Protein AF-A0A960LT22-F1 (afdb_monomer_lite)

Foldseek 3Di:
DDPQADPPPRHGVDPPGPPDDDDDDDDDPDDDFDKDKDWDWDADPVRDIQDDDDPDPPDDPRHIDIDIDGDD

Structure (mmCIF, N/CA/C/O backbone):
data_AF-A0A960LT22-F1
#
_entry.id   AF-A0A960LT22-F1
#
loop_
_atom_site.group_PDB
_atom_site.id
_atom_site.type_symbo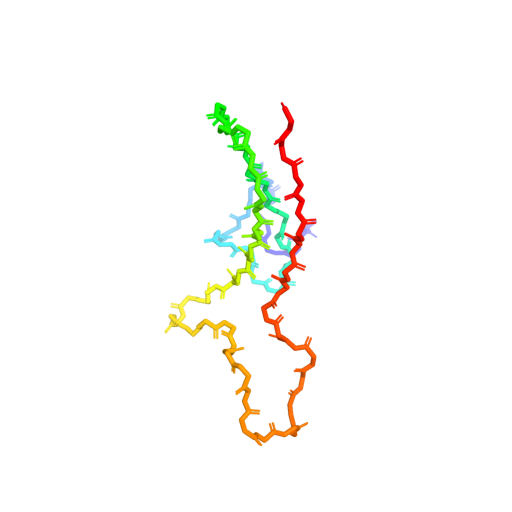l
_atom_site.label_atom_id
_atom_site.label_alt_id
_atom_site.label_comp_id
_atom_site.label_asym_id
_atom_site.label_entity_id
_atom_site.label_seq_id
_atom_site.pdbx_PDB_ins_code
_atom_site.Cartn_x
_atom_site.Cartn_y
_atom_site.Cartn_z
_atom_site.occupancy
_atom_site.B_iso_or_equiv
_atom_site.auth_seq_id
_atom_site.auth_comp_id
_atom_site.auth_asym_id
_atom_site.auth_atom_id
_atom_site.pdbx_PDB_model_num
ATOM 1 N N . ASN A 1 1 ? 15.446 10.091 -22.724 1.00 70.94 1 ASN A N 1
ATOM 2 C CA . ASN A 1 1 ? 15.206 8.639 -22.838 1.00 70.94 1 ASN A CA 1
ATOM 3 C C . ASN A 1 1 ? 15.177 8.082 -21.422 1.00 70.94 1 ASN A C 1
ATOM 5 O O . ASN A 1 1 ? 16.183 8.206 -20.732 1.00 70.94 1 ASN A O 1
ATOM 9 N N . LEU A 1 2 ? 14.014 7.615 -20.965 1.00 82.38 2 LEU A N 1
ATOM 10 C CA . LEU A 1 2 ? 13.812 7.060 -19.626 1.00 82.38 2 LEU A CA 1
ATOM 11 C C . LEU A 1 2 ? 13.676 5.540 -19.768 1.00 82.38 2 LEU A C 1
ATOM 13 O O . LEU A 1 2 ? 12.849 5.069 -20.545 1.00 82.38 2 LEU A O 1
ATOM 17 N N . LEU A 1 3 ? 14.506 4.775 -19.055 1.00 84.81 3 LEU A N 1
ATOM 18 C CA . LEU A 1 3 ? 14.524 3.316 -19.170 1.00 84.81 3 LEU A CA 1
ATOM 19 C C . LEU A 1 3 ? 13.137 2.733 -18.859 1.00 84.81 3 LEU A C 1
ATOM 21 O O . LEU A 1 3 ? 12.604 2.950 -17.774 1.00 84.81 3 LEU A O 1
ATOM 25 N N . GLY A 1 4 ? 12.583 1.969 -19.805 1.00 86.44 4 GLY A N 1
ATOM 26 C CA . GLY A 1 4 ? 11.287 1.303 -19.653 1.00 86.44 4 GLY A CA 1
ATOM 27 C C . GLY A 1 4 ? 10.067 2.136 -20.061 1.00 86.44 4 GLY A C 1
ATOM 28 O O . GLY A 1 4 ? 8.951 1.642 -19.916 1.00 86.44 4 GLY A O 1
ATOM 29 N N . PHE A 1 5 ? 10.260 3.344 -20.598 1.00 91.25 5 PHE A N 1
ATOM 30 C CA . PHE A 1 5 ? 9.186 4.209 -21.092 1.00 91.25 5 PHE A CA 1
ATOM 31 C C . PHE A 1 5 ? 9.343 4.498 -22.585 1.00 91.25 5 PHE A C 1
ATOM 33 O O . PHE A 1 5 ? 10.461 4.655 -23.086 1.00 91.25 5 PHE A O 1
ATOM 40 N N . ASP A 1 6 ? 8.223 4.581 -23.294 1.00 91.19 6 ASP A N 1
ATOM 41 C CA . ASP A 1 6 ? 8.197 4.990 -24.693 1.00 91.19 6 ASP A CA 1
ATOM 42 C C . ASP A 1 6 ? 8.563 6.487 -24.809 1.00 91.19 6 ASP A C 1
ATOM 44 O O . ASP A 1 6 ? 8.010 7.324 -24.092 1.00 91.19 6 ASP A O 1
ATOM 48 N N . PRO A 1 7 ? 9.512 6.859 -25.687 1.00 91.25 7 PRO A N 1
ATOM 49 C CA . PRO A 1 7 ? 10.030 8.223 -25.755 1.00 91.25 7 PRO A CA 1
ATOM 50 C C . PRO A 1 7 ? 9.080 9.228 -26.422 1.00 91.25 7 PRO A C 1
ATOM 52 O O . PRO A 1 7 ? 9.312 10.428 -26.285 1.00 91.25 7 PRO A O 1
ATOM 55 N N . ASN A 1 8 ? 8.058 8.768 -27.149 1.00 93.69 8 ASN A N 1
ATOM 56 C CA . ASN A 1 8 ? 7.107 9.623 -27.864 1.00 93.69 8 ASN A CA 1
ATOM 57 C C . ASN A 1 8 ? 5.842 9.879 -27.034 1.00 93.69 8 ASN A C 1
ATOM 59 O O . ASN A 1 8 ? 5.286 10.973 -27.075 1.00 93.69 8 ASN A O 1
ATOM 63 N N . THR A 1 9 ? 5.392 8.868 -26.294 1.00 93.12 9 THR A N 1
ATOM 64 C CA . THR A 1 9 ? 4.151 8.885 -25.504 1.00 93.12 9 THR A CA 1
ATOM 65 C C . THR A 1 9 ? 4.404 9.118 -24.016 1.00 93.12 9 THR A C 1
ATOM 67 O O . THR A 1 9 ? 3.535 9.635 -23.321 1.00 93.12 9 THR A O 1
ATOM 70 N N . GLY A 1 10 ? 5.591 8.758 -23.514 1.00 89.81 10 GLY A N 1
ATOM 71 C CA . GLY A 1 10 ? 5.902 8.779 -22.085 1.00 89.81 10 GLY A CA 1
ATOM 72 C C . GLY A 1 10 ? 5.226 7.660 -21.289 1.00 89.81 10 GLY A C 1
ATOM 73 O O . GLY A 1 10 ? 5.287 7.680 -20.061 1.00 89.81 10 GLY A O 1
ATOM 74 N N . GLU A 1 11 ? 4.590 6.693 -21.953 1.00 90.56 11 GLU A N 1
ATOM 75 C CA . GLU A 1 11 ? 3.924 5.560 -21.310 1.00 90.56 11 GLU A CA 1
ATOM 76 C C . GLU A 1 11 ? 4.917 4.440 -20.955 1.00 90.56 11 GLU A C 1
ATOM 78 O O . GLU A 1 11 ? 5.939 4.271 -21.631 1.00 90.56 11 GLU A O 1
ATOM 83 N N . PRO A 1 12 ? 4.655 3.647 -19.900 1.00 89.25 12 PRO A N 1
ATOM 84 C CA . PRO A 1 12 ? 5.487 2.495 -19.579 1.00 89.25 12 PRO A CA 1
ATOM 85 C C . PRO A 1 12 ? 5.345 1.408 -20.654 1.00 89.25 12 PRO A C 1
ATOM 87 O O . PRO A 1 12 ? 4.241 1.002 -21.005 1.00 89.25 12 PRO A O 1
ATOM 90 N N . ALA A 1 13 ? 6.469 0.865 -21.126 1.00 88.62 13 ALA A N 1
ATOM 91 C CA . ALA A 1 13 ? 6.492 -0.167 -22.170 1.00 88.62 13 ALA A CA 1
ATOM 92 C C . ALA A 1 13 ? 5.849 -1.502 -21.734 1.00 88.62 13 ALA A C 1
ATOM 94 O O . ALA A 1 13 ? 5.447 -2.310 -22.568 1.00 88.62 13 ALA A O 1
ATOM 95 N N . THR A 1 14 ? 5.773 -1.754 -20.424 1.00 86.56 14 THR A N 1
ATOM 96 C CA . THR A 1 14 ? 5.042 -2.874 -19.816 1.00 86.56 14 THR A CA 1
ATOM 97 C C . THR A 1 14 ? 4.396 -2.412 -18.520 1.00 86.56 14 THR A C 1
ATOM 99 O O . THR A 1 14 ? 4.999 -1.628 -17.784 1.00 86.56 14 THR A O 1
ATOM 102 N N . TRP A 1 15 ? 3.232 -2.963 -18.179 1.00 78.62 15 TRP A N 1
ATOM 103 C CA . TRP A 1 15 ? 2.621 -2.752 -16.870 1.00 78.62 15 TRP A CA 1
ATOM 104 C C . TRP A 1 15 ? 2.520 -4.070 -16.086 1.00 78.62 15 TRP A C 1
ATOM 106 O O . TRP A 1 15 ? 1.913 -5.018 -16.589 1.00 78.62 15 TRP A O 1
ATOM 116 N N . PRO A 1 16 ? 3.074 -4.149 -14.862 1.00 82.50 16 PRO A N 1
ATOM 117 C CA . PRO A 1 16 ? 3.906 -3.135 -14.206 1.00 82.50 16 PRO A CA 1
ATOM 118 C C . PRO A 1 16 ? 5.320 -3.011 -14.807 1.00 82.50 16 PRO A C 1
ATOM 120 O O . PRO A 1 16 ? 5.814 -3.916 -15.485 1.00 82.50 16 PRO A O 1
ATOM 123 N N . LEU A 1 17 ? 5.995 -1.886 -14.541 1.00 85.94 17 LEU A N 1
ATOM 124 C CA . LEU A 1 17 ? 7.373 -1.655 -14.984 1.00 85.94 17 LEU A CA 1
ATOM 125 C C . LEU A 1 17 ? 8.342 -2.604 -14.261 1.00 85.94 17 LEU A C 1
ATOM 127 O O . LEU A 1 17 ? 8.379 -2.659 -13.030 1.00 85.94 17 LEU A O 1
ATOM 131 N N . ARG A 1 18 ? 9.172 -3.332 -15.018 1.00 81.06 18 ARG A N 1
ATOM 132 C CA . ARG A 1 18 ? 10.207 -4.198 -14.430 1.00 81.06 18 ARG A CA 1
ATOM 133 C C . ARG A 1 18 ? 11.228 -3.374 -13.646 1.00 81.06 18 ARG A C 1
ATOM 135 O O . ARG A 1 18 ? 11.682 -2.341 -14.122 1.00 81.06 18 ARG A O 1
ATOM 142 N N . TYR A 1 19 ? 11.597 -3.867 -12.462 1.00 78.31 19 TYR A N 1
ATOM 143 C CA . TYR A 1 19 ? 12.506 -3.201 -11.516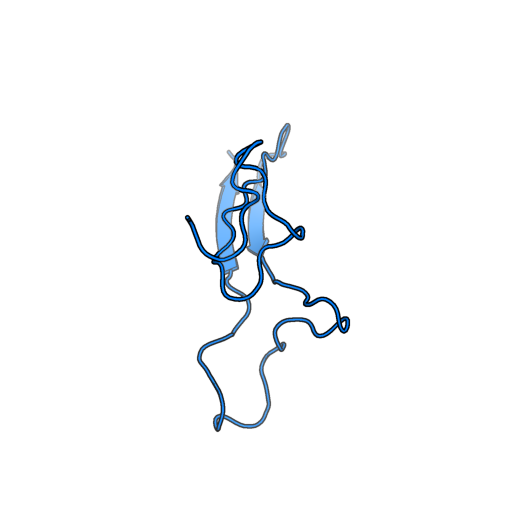 1.00 78.31 19 TYR A CA 1
ATOM 144 C C . TYR A 1 19 ? 12.016 -1.835 -11.001 1.00 78.31 19 TYR A C 1
ATOM 146 O O . TYR A 1 19 ? 12.780 -1.110 -10.368 1.00 78.31 19 TYR A O 1
ATOM 154 N N . GLY A 1 20 ? 10.747 -1.494 -11.242 1.00 79.19 20 GLY A N 1
ATOM 155 C CA . GLY A 1 20 ? 10.083 -0.355 -10.624 1.00 79.19 20 GLY A CA 1
ATOM 156 C 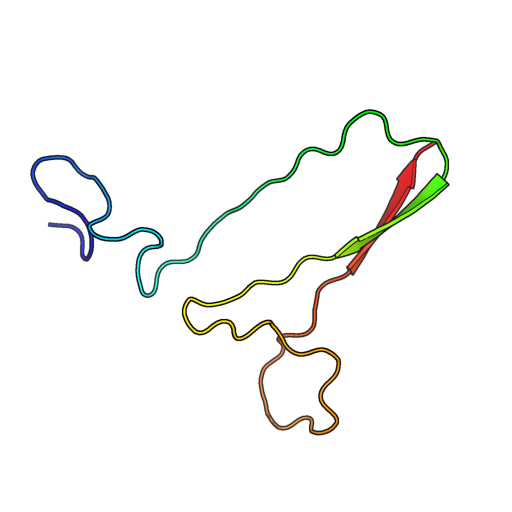C . GLY A 1 20 ? 9.454 -0.725 -9.282 1.00 79.19 20 GLY A C 1
ATOM 157 O O . GLY A 1 20 ? 9.116 -1.883 -9.030 1.00 79.19 20 GLY A O 1
ATOM 158 N N . MET A 1 21 ? 9.268 0.279 -8.427 1.00 82.75 21 MET A N 1
ATOM 159 C CA . MET A 1 21 ? 8.389 0.178 -7.264 1.00 82.75 21 MET A CA 1
ATOM 160 C C . MET A 1 21 ? 6.989 0.648 -7.668 1.00 82.75 21 MET A C 1
ATOM 162 O O . MET A 1 21 ? 6.854 1.595 -8.441 1.00 82.75 21 MET A O 1
ATOM 166 N N . ILE A 1 22 ? 5.953 -0.016 -7.161 1.00 83.38 22 ILE A N 1
ATOM 167 C CA . ILE A 1 22 ? 4.556 0.341 -7.422 1.00 83.38 22 ILE A CA 1
ATOM 168 C C . ILE A 1 22 ? 3.963 0.900 -6.135 1.00 83.38 22 ILE A C 1
ATOM 170 O O . ILE A 1 22 ? 4.068 0.267 -5.084 1.00 83.38 22 ILE A O 1
ATOM 174 N N . SER A 1 23 ? 3.298 2.048 -6.236 1.00 87.44 23 SER A N 1
ATOM 175 C CA . SER A 1 23 ? 2.405 2.543 -5.190 1.00 87.44 23 SER A CA 1
ATOM 176 C C . SER A 1 23 ? 0.987 2.056 -5.461 1.00 87.44 23 SER A C 1
ATOM 178 O O . SER A 1 23 ? 0.525 2.071 -6.601 1.00 87.44 23 SER A O 1
ATOM 180 N N . TRP A 1 24 ? 0.290 1.637 -4.414 1.00 89.06 24 TRP A N 1
ATOM 181 C CA . TRP A 1 24 ? -1.111 1.233 -4.471 1.00 89.06 24 TRP A CA 1
ATOM 182 C C . TRP A 1 24 ? -1.876 1.930 -3.344 1.00 89.06 24 TRP A C 1
ATOM 184 O O . TRP A 1 24 ? -1.292 2.337 -2.339 1.00 89.06 24 TRP A O 1
ATOM 194 N N . SER A 1 25 ? -3.185 2.074 -3.517 1.00 93.06 25 SER A N 1
ATOM 195 C CA . SER A 1 25 ? -4.096 2.545 -2.479 1.00 93.06 25 SER A CA 1
ATOM 196 C C . SER A 1 25 ? -5.401 1.760 -2.551 1.00 93.06 25 SER A C 1
ATOM 198 O O . SER A 1 25 ? -5.777 1.243 -3.604 1.00 93.06 25 SER A O 1
ATOM 200 N N . ALA A 1 26 ? -6.075 1.640 -1.412 1.00 91.62 26 ALA A N 1
ATOM 201 C CA . ALA A 1 26 ? -7.404 1.061 -1.314 1.00 91.62 26 ALA A CA 1
ATOM 202 C C . ALA A 1 26 ? -8.253 1.943 -0.397 1.00 91.62 26 ALA A C 1
ATOM 204 O O . ALA A 1 26 ? -7.775 2.399 0.641 1.00 91.62 26 ALA A O 1
ATOM 205 N N . GLU A 1 27 ? -9.504 2.177 -0.785 1.00 94.75 27 GLU A N 1
ATOM 206 C CA . GLU A 1 27 ? -10.483 2.906 0.016 1.00 94.75 27 GLU A CA 1
ATOM 207 C C . GLU A 1 27 ? -11.533 1.911 0.527 1.00 94.75 27 GLU A C 1
ATOM 209 O O . GLU A 1 27 ? -12.210 1.254 -0.265 1.00 94.75 27 GLU A O 1
ATOM 214 N N . LEU A 1 28 ? -11.648 1.780 1.851 1.00 91.88 28 LEU A N 1
ATOM 215 C CA . LEU A 1 28 ? -12.666 0.958 2.508 1.00 91.88 28 LEU A CA 1
ATOM 216 C C . LEU A 1 28 ? -13.797 1.876 2.984 1.00 91.88 28 LEU A C 1
ATOM 218 O O . LEU A 1 28 ? -13.574 2.727 3.842 1.00 91.88 28 LEU A O 1
ATOM 222 N N . LYS A 1 29 ? -14.997 1.714 2.419 1.00 95.12 29 LYS A N 1
ATOM 223 C CA . LYS A 1 29 ? -16.192 2.505 2.760 1.00 95.12 29 LYS A CA 1
ATOM 224 C C . LYS A 1 29 ? -17.148 1.701 3.626 1.00 95.12 29 LYS A C 1
ATOM 226 O O . LYS A 1 29 ? -17.141 0.473 3.579 1.00 95.12 29 LYS A O 1
ATOM 231 N N . ASP A 1 30 ? -17.965 2.416 4.395 1.00 95.88 30 ASP A N 1
ATOM 232 C CA . ASP A 1 30 ? -19.090 1.856 5.151 1.00 95.88 30 ASP A CA 1
ATOM 233 C C . ASP A 1 30 ? -18.694 0.713 6.107 1.00 95.88 30 ASP A C 1
ATOM 235 O O . ASP A 1 30 ? -19.449 -0.238 6.330 1.00 95.88 30 ASP A O 1
ATOM 239 N N . LEU A 1 31 ? -17.490 0.801 6.689 1.00 96.31 31 LEU A N 1
ATOM 240 C CA . LEU A 1 31 ? -17.057 -0.119 7.736 1.00 96.31 31 LEU A CA 1
ATOM 241 C C . LEU A 1 31 ? -17.968 0.040 8.955 1.00 96.31 31 LEU A C 1
ATOM 243 O O . LEU A 1 31 ? -18.165 1.139 9.469 1.00 96.31 31 LEU A O 1
ATOM 247 N N . LYS A 1 32 ? -18.514 -1.078 9.434 1.00 97.75 32 LYS A N 1
ATOM 248 C CA . LYS A 1 32 ? -19.287 -1.096 10.679 1.00 97.75 32 LYS A CA 1
ATOM 249 C C . LYS A 1 32 ? -18.352 -0.857 11.870 1.00 97.75 32 LYS A C 1
ATOM 251 O O . LYS A 1 32 ? -17.197 -1.288 11.789 1.00 97.75 32 LYS A O 1
ATOM 256 N N . PRO A 1 33 ? -18.839 -0.278 12.982 1.00 98.00 33 PRO A N 1
ATOM 257 C CA . PRO A 1 33 ? -18.050 -0.183 14.202 1.00 98.00 33 PRO A CA 1
ATOM 258 C C . PRO A 1 33 ? -17.485 -1.546 14.618 1.00 98.00 33 PRO A C 1
ATOM 260 O O . PRO A 1 33 ? -18.193 -2.559 14.575 1.00 98.00 33 PRO A O 1
ATOM 263 N N . GLY A 1 34 ? -16.202 -1.590 14.970 1.00 97.88 34 GLY A N 1
ATOM 264 C CA . GLY A 1 34 ? -15.503 -2.833 15.279 1.00 97.88 34 GLY A CA 1
ATOM 265 C C . GLY A 1 34 ? -13.983 -2.741 15.185 1.00 97.88 34 GLY A C 1
ATOM 266 O O . GLY A 1 34 ? -13.412 -1.725 14.796 1.00 97.88 34 GLY A O 1
ATOM 267 N N . HIS A 1 35 ? -13.331 -3.848 15.538 1.00 98.06 35 HIS A N 1
ATOM 268 C CA . HIS A 1 35 ? -11.880 -4.001 15.485 1.00 98.06 35 HIS A CA 1
ATOM 269 C C . HIS A 1 35 ? -11.485 -4.739 14.206 1.00 98.06 35 HIS A C 1
ATOM 271 O O . HIS A 1 35 ? -12.013 -5.817 13.921 1.00 98.06 35 HIS A O 1
ATOM 277 N N . TYR A 1 36 ? -10.528 -4.186 13.469 1.00 96.75 36 TYR A N 1
ATOM 278 C CA . TYR A 1 36 ? -10.088 -4.710 12.181 1.00 96.75 36 TYR A CA 1
ATOM 279 C C . TYR A 1 36 ? -8.576 -4.930 12.149 1.00 96.75 36 TYR A C 1
ATOM 281 O O . TYR A 1 36 ? -7.796 -4.229 12.798 1.00 96.75 36 TYR A O 1
ATOM 289 N N . GLU A 1 37 ? -8.158 -5.899 11.338 1.00 95.56 37 GLU A N 1
ATOM 290 C CA . GLU A 1 37 ? -6.768 -6.089 10.936 1.00 95.56 37 GLU A CA 1
ATOM 291 C C . GLU A 1 37 ? -6.692 -6.001 9.411 1.00 95.56 37 GLU A C 1
ATOM 293 O O . GLU A 1 37 ? -7.283 -6.808 8.693 1.00 95.56 37 GLU A O 1
ATOM 298 N N . PHE A 1 38 ? -5.974 -5.000 8.916 1.00 92.75 38 PHE A N 1
ATOM 299 C CA . PHE A 1 38 ? -5.693 -4.809 7.504 1.00 92.75 38 PHE A CA 1
ATOM 300 C C . PHE A 1 38 ? -4.349 -5.442 7.158 1.00 92.75 38 PHE A C 1
ATOM 302 O O . PHE A 1 38 ? -3.347 -5.186 7.826 1.00 92.75 38 PHE A O 1
ATOM 309 N N . ARG A 1 39 ? -4.327 -6.265 6.107 1.00 91.19 39 ARG A N 1
ATOM 310 C CA . ARG A 1 39 ? -3.118 -6.928 5.610 1.00 91.19 39 ARG A CA 1
ATOM 311 C C . ARG A 1 39 ? -2.970 -6.738 4.114 1.00 91.19 39 ARG A C 1
ATOM 313 O O . ARG A 1 39 ? -3.959 -6.743 3.384 1.00 91.19 39 ARG A O 1
ATOM 320 N N . VAL A 1 40 ? -1.723 -6.651 3.663 1.00 88.75 40 VAL A N 1
ATOM 321 C CA . VAL A 1 40 ? -1.380 -6.487 2.247 1.00 88.75 40 VAL A CA 1
ATOM 322 C C . VAL A 1 40 ? -0.262 -7.440 1.877 1.00 88.75 40 VAL A C 1
ATOM 324 O O . VAL A 1 40 ? 0.711 -7.589 2.614 1.00 88.75 40 VAL A O 1
ATOM 327 N N . ARG A 1 41 ? -0.384 -8.053 0.700 1.00 88.31 41 ARG A N 1
ATOM 328 C CA . ARG A 1 41 ? 0.678 -8.848 0.086 1.00 88.31 41 ARG A CA 1
ATOM 329 C C . ARG A 1 41 ? 0.772 -8.560 -1.407 1.00 88.31 41 ARG A C 1
ATOM 331 O O . ARG A 1 41 ? -0.254 -8.363 -2.057 1.00 88.31 41 ARG A O 1
ATOM 338 N N . SER A 1 42 ? 1.979 -8.602 -1.955 1.00 86.00 42 SER A N 1
ATOM 339 C CA . SER A 1 42 ? 2.196 -8.632 -3.402 1.00 86.00 42 SER A CA 1
ATOM 340 C C . SER A 1 42 ? 2.171 -10.066 -3.945 1.00 86.00 42 SER A C 1
ATOM 342 O O . SER A 1 42 ? 2.484 -11.031 -3.238 1.00 86.00 42 SER A O 1
ATOM 344 N N . VAL A 1 43 ? 1.775 -10.198 -5.213 1.00 86.44 43 VAL A N 1
ATOM 345 C CA . VAL A 1 43 ? 1.857 -11.428 -6.011 1.00 86.44 43 VAL A CA 1
ATOM 346 C C . VAL A 1 43 ? 2.571 -11.067 -7.307 1.00 86.44 43 VAL A C 1
ATOM 348 O O . VAL A 1 43 ? 2.191 -10.092 -7.958 1.00 86.44 43 VAL A O 1
ATOM 351 N N . ASP A 1 44 ? 3.630 -11.798 -7.650 1.00 82.44 44 ASP A N 1
ATOM 352 C CA . ASP A 1 44 ? 4.385 -11.544 -8.879 1.00 82.44 44 ASP A CA 1
ATOM 353 C C . ASP A 1 44 ? 3.716 -12.161 -10.125 1.00 82.44 44 ASP A C 1
ATOM 355 O O . ASP A 1 44 ? 2.715 -12.874 -10.041 1.00 82.44 44 ASP A O 1
ATOM 359 N N . LEU A 1 45 ? 4.284 -11.898 -11.308 1.00 81.94 45 LEU A N 1
ATOM 360 C CA . LEU A 1 45 ? 3.771 -12.420 -12.583 1.00 81.94 45 LEU A CA 1
ATOM 361 C C . LEU A 1 45 ? 3.870 -13.950 -12.716 1.00 81.94 45 LEU A C 1
ATOM 363 O O . LEU A 1 45 ? 3.231 -14.519 -13.596 1.00 81.94 45 LEU A O 1
ATOM 367 N N . ASN A 1 46 ? 4.644 -14.616 -11.856 1.00 85.44 46 ASN A N 1
ATOM 368 C CA . ASN A 1 46 ? 4.732 -16.075 -11.801 1.00 85.44 46 ASN A CA 1
ATOM 369 C C . ASN A 1 46 ? 3.724 -16.675 -10.802 1.00 85.44 46 ASN A C 1
ATOM 371 O O . ASN A 1 46 ? 3.692 -17.891 -10.619 1.00 85.44 46 ASN A O 1
ATOM 375 N N . GLY A 1 47 ? 2.916 -15.842 -10.136 1.00 83.75 47 GLY A N 1
ATOM 376 C CA . GLY A 1 47 ? 1.966 -16.270 -9.112 1.00 83.75 47 GLY A CA 1
ATOM 377 C C . GLY A 1 47 ? 2.596 -16.506 -7.738 1.00 83.75 47 GLY A C 1
ATOM 378 O O . GLY A 1 47 ? 1.935 -17.053 -6.852 1.00 83.75 47 GLY A O 1
ATOM 379 N N . PHE A 1 48 ? 3.849 -16.099 -7.518 1.00 81.50 48 PHE A N 1
ATOM 380 C CA . PHE A 1 48 ? 4.484 -16.224 -6.211 1.00 81.50 48 PHE A CA 1
ATOM 381 C C . PHE A 1 48 ? 4.051 -15.073 -5.301 1.00 81.50 48 PHE A C 1
ATOM 383 O O . PHE A 1 48 ? 4.384 -13.908 -5.522 1.00 81.50 48 PHE A O 1
ATOM 390 N N . ALA A 1 49 ? 3.297 -15.411 -4.255 1.00 82.25 49 ALA A N 1
ATOM 391 C CA . ALA A 1 49 ? 2.919 -14.479 -3.201 1.00 82.25 49 ALA A CA 1
ATOM 392 C C . ALA A 1 49 ? 4.044 -14.303 -2.166 1.00 82.25 49 ALA A C 1
ATOM 394 O O . ALA A 1 49 ? 4.883 -15.195 -1.976 1.00 82.25 49 ALA A O 1
ATOM 395 N N . GLN A 1 50 ? 4.024 -13.178 -1.440 1.00 78.50 50 GLN A N 1
ATOM 396 C CA . GLN A 1 50 ? 4.832 -13.041 -0.225 1.00 78.50 50 GLN A CA 1
ATOM 397 C C . GLN A 1 50 ? 4.570 -14.215 0.733 1.00 78.50 50 GLN A C 1
ATOM 399 O O . GLN A 1 50 ? 3.426 -14.648 0.889 1.00 78.50 50 GLN A O 1
ATOM 404 N N . PRO A 1 51 ? 5.626 -14.758 1.358 1.00 69.88 51 PRO A N 1
ATOM 405 C CA . PRO A 1 51 ? 5.499 -15.938 2.191 1.00 69.88 51 PRO A CA 1
ATOM 406 C C . PRO A 1 51 ? 4.752 -15.630 3.493 1.00 69.88 51 PRO A C 1
ATOM 408 O O . PRO A 1 51 ? 5.103 -14.695 4.211 1.00 69.88 51 PRO A O 1
ATOM 411 N N . GLU A 1 52 ? 3.804 -16.493 3.852 1.00 63.38 52 GLU A N 1
ATOM 412 C CA . GLU A 1 52 ? 3.394 -16.664 5.251 1.00 63.38 52 GLU A CA 1
ATOM 413 C C . GLU A 1 52 ? 4.607 -17.157 6.072 1.00 63.38 52 GLU A C 1
ATOM 415 O O . GLU A 1 52 ? 5.561 -17.665 5.466 1.00 63.38 52 GLU A O 1
ATOM 420 N N . PRO A 1 53 ? 4.642 -16.982 7.412 1.00 62.09 53 PRO A N 1
ATOM 421 C CA . PRO A 1 53 ? 5.852 -17.145 8.222 1.00 62.09 53 PRO A CA 1
ATOM 422 C C . PRO A 1 53 ? 6.672 -18.380 7.823 1.00 62.09 53 PRO A C 1
ATOM 424 O O . PRO A 1 53 ? 6.267 -19.517 8.064 1.00 62.09 53 PRO A O 1
ATOM 427 N N . ARG A 1 54 ? 7.821 -18.176 7.155 1.00 57.22 54 ARG A N 1
ATOM 428 C CA . ARG A 1 54 ? 8.652 -19.301 6.704 1.00 57.22 54 ARG A CA 1
ATOM 429 C C . ARG A 1 54 ? 9.295 -19.943 7.924 1.00 57.22 54 ARG A C 1
ATOM 431 O O . ARG A 1 54 ? 9.886 -19.247 8.744 1.00 57.22 54 ARG A O 1
ATOM 438 N N . ALA A 1 55 ? 9.286 -21.273 7.984 1.00 56.31 55 ALA A N 1
ATOM 439 C CA . ALA A 1 55 ? 9.964 -22.024 9.042 1.00 56.31 55 ALA A CA 1
ATOM 440 C C . ALA A 1 55 ? 11.486 -21.749 9.119 1.00 56.31 55 ALA A C 1
ATOM 442 O O . ALA A 1 55 ? 12.101 -21.978 10.154 1.00 56.31 55 ALA A O 1
ATOM 443 N N . TYR A 1 56 ? 12.102 -21.232 8.046 1.00 56.06 56 TYR A N 1
ATOM 444 C CA . TYR A 1 56 ? 13.536 -20.948 7.973 1.00 56.06 56 TYR A CA 1
ATOM 445 C C . TYR A 1 56 ? 13.825 -19.446 7.830 1.00 56.06 56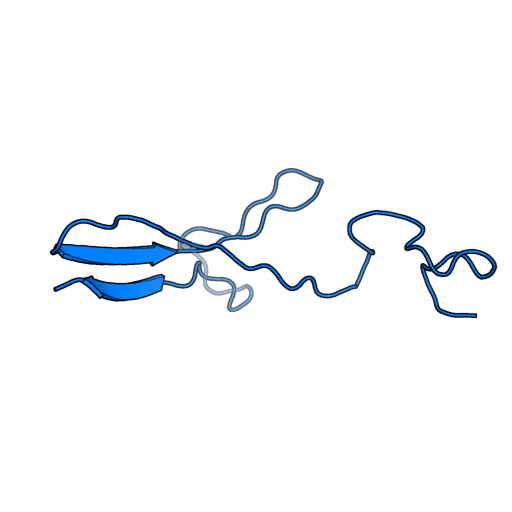 TYR A C 1
ATOM 447 O O . TYR A 1 56 ? 13.452 -18.820 6.840 1.00 56.06 56 TYR A O 1
ATOM 455 N N . GLN A 1 57 ? 14.586 -18.892 8.781 1.00 53.41 57 GLN A N 1
ATOM 456 C CA . GLN A 1 57 ? 14.966 -17.470 8.874 1.00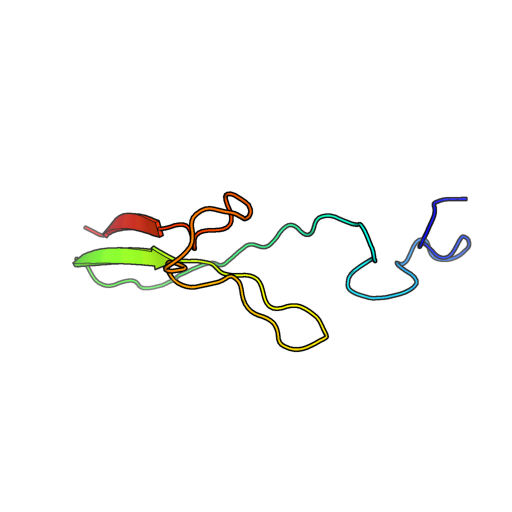 53.41 57 GLN A CA 1
ATOM 457 C C . GLN A 1 57 ? 16.021 -16.993 7.851 1.00 53.41 57 GLN A C 1
ATOM 459 O O . GLN A 1 57 ? 16.487 -15.859 7.925 1.00 53.41 57 GLN A O 1
ATOM 464 N N . LYS A 1 58 ? 16.434 -17.829 6.889 1.00 54.25 58 LYS A N 1
ATOM 465 C CA . LYS A 1 58 ? 17.554 -17.516 5.978 1.00 54.25 58 LYS A CA 1
ATOM 466 C C . LYS A 1 58 ? 17.211 -16.614 4.781 1.00 54.25 58 LYS A C 1
ATOM 468 O O . LYS A 1 58 ? 18.055 -16.452 3.906 1.00 54.25 58 LYS A O 1
ATOM 473 N N . ALA A 1 59 ? 16.032 -15.996 4.720 1.00 55.53 59 ALA A N 1
ATOM 474 C CA . ALA A 1 59 ? 15.704 -15.076 3.631 1.00 55.53 59 ALA A CA 1
ATOM 475 C C . ALA A 1 59 ? 14.803 -13.920 4.082 1.00 55.53 59 ALA A C 1
ATOM 477 O O . ALA A 1 59 ? 13.785 -14.171 4.715 1.00 55.53 59 ALA A O 1
ATOM 478 N N . GLY A 1 60 ? 15.209 -12.699 3.693 1.00 59.56 60 GLY A N 1
ATOM 479 C CA . GLY A 1 60 ? 14.446 -11.451 3.508 1.00 59.56 60 GLY A CA 1
ATOM 480 C C . GLY A 1 60 ? 13.324 -11.112 4.495 1.00 59.56 60 GLY A C 1
ATOM 481 O O . GLY A 1 60 ? 12.363 -11.859 4.638 1.00 59.56 60 GLY A O 1
ATOM 482 N N . LYS A 1 61 ? 13.373 -9.913 5.094 1.00 64.19 61 LYS A N 1
ATOM 483 C CA . LYS A 1 61 ? 12.269 -9.318 5.873 1.00 64.19 61 LYS A CA 1
ATOM 484 C C . LYS A 1 61 ? 11.047 -9.026 4.972 1.00 64.19 61 LYS A C 1
ATOM 486 O O . LYS A 1 61 ? 10.794 -7.878 4.642 1.00 64.19 61 LYS A O 1
ATOM 491 N N . ASN A 1 62 ? 10.320 -10.065 4.562 1.00 69.62 62 ASN A N 1
ATOM 492 C CA . ASN A 1 62 ? 9.211 -10.008 3.597 1.00 69.62 62 ASN A CA 1
ATOM 493 C C . ASN A 1 62 ? 7.894 -10.551 4.181 1.00 69.62 62 ASN A C 1
ATOM 495 O O . ASN A 1 62 ? 7.062 -11.067 3.433 1.00 69.62 62 ASN A O 1
ATOM 499 N N . ALA A 1 63 ? 7.728 -10.492 5.507 1.00 72.69 63 ALA A N 1
ATOM 500 C CA . ALA A 1 63 ? 6.478 -10.868 6.161 1.00 72.69 63 ALA A CA 1
ATOM 501 C C . ALA A 1 63 ? 5.314 -10.000 5.653 1.00 72.69 63 ALA A C 1
ATOM 503 O O . ALA A 1 63 ? 5.512 -8.838 5.300 1.00 72.69 63 ALA A O 1
ATOM 504 N N . VAL A 1 64 ? 4.110 -10.573 5.628 1.00 81.88 64 VAL A N 1
ATOM 505 C CA . VAL A 1 64 ? 2.876 -9.829 5.349 1.00 81.88 64 VAL A CA 1
ATOM 506 C C . VAL A 1 64 ? 2.666 -8.812 6.470 1.00 81.88 64 VAL A C 1
ATOM 508 O O . VAL A 1 64 ? 2.584 -9.186 7.641 1.00 81.88 64 VAL A O 1
ATOM 511 N N . GLU A 1 65 ? 2.614 -7.530 6.116 1.00 85.00 65 GLU A N 1
ATOM 512 C CA . GLU A 1 65 ? 2.379 -6.453 7.076 1.00 85.00 65 GLU A CA 1
ATOM 513 C C . GLU A 1 65 ? 0.932 -6.497 7.579 1.00 85.00 65 GLU A C 1
ATOM 515 O O . GLU A 1 65 ? 0.008 -6.819 6.826 1.00 85.00 65 GLU A O 1
ATOM 520 N N . ALA A 1 66 ? 0.745 -6.179 8.860 1.00 89.19 66 ALA A N 1
ATOM 521 C CA . ALA A 1 66 ? -0.560 -6.101 9.495 1.00 89.19 66 ALA A CA 1
ATOM 522 C C . ALA A 1 66 ? -0.715 -4.757 10.212 1.00 89.19 66 ALA A C 1
ATOM 524 O O . ALA A 1 66 ? 0.094 -4.408 11.073 1.00 89.19 66 ALA A O 1
ATOM 525 N N . HIS A 1 67 ? -1.785 -4.037 9.888 1.00 92.12 67 HIS A N 1
ATOM 526 C CA . HIS A 1 67 ? -2.184 -2.802 10.548 1.00 92.12 67 HIS A CA 1
ATOM 527 C C . HIS A 1 67 ? -3.517 -3.015 11.268 1.00 92.12 67 HIS A C 1
ATOM 529 O O . HIS A 1 67 ? -4.517 -3.367 10.645 1.00 92.12 67 HIS A O 1
ATOM 535 N N . ARG A 1 68 ? -3.536 -2.826 12.589 1.00 96.12 68 ARG A N 1
ATOM 536 C CA . ARG A 1 68 ? -4.747 -2.972 13.408 1.00 96.12 68 ARG A CA 1
ATOM 537 C C . ARG A 1 68 ? -5.354 -1.609 13.683 1.00 96.12 68 ARG A C 1
ATOM 539 O O . ARG A 1 68 ? -4.626 -0.699 14.071 1.00 96.12 68 ARG A O 1
ATOM 546 N N . PHE A 1 69 ? -6.666 -1.498 13.518 1.00 95.50 69 PHE A N 1
ATOM 547 C CA . PHE A 1 69 ? -7.404 -0.261 13.752 1.00 95.50 69 PHE A CA 1
ATOM 548 C C . PHE A 1 69 ? -8.823 -0.547 14.252 1.00 95.50 69 PHE A C 1
ATOM 550 O O . PHE A 1 69 ? -9.343 -1.655 14.102 1.00 95.50 69 PHE A O 1
ATOM 557 N N . GLU A 1 70 ? -9.434 0.461 14.863 1.00 97.38 70 GLU A N 1
ATOM 558 C CA . GLU A 1 70 ? -10.810 0.430 15.349 1.00 97.38 70 GLU A CA 1
ATOM 559 C C . GLU A 1 70 ? -11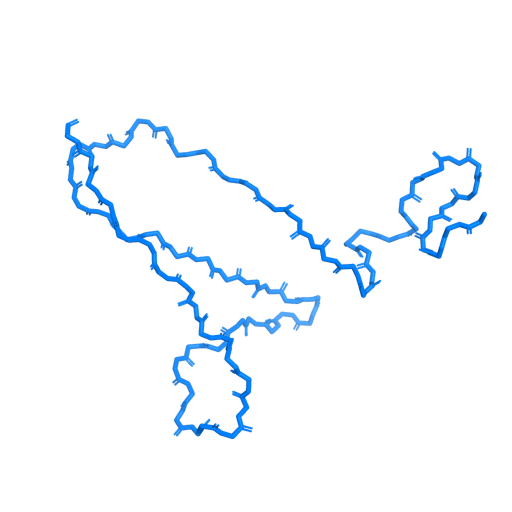.645 1.444 14.566 1.00 97.38 70 GLU A C 1
ATOM 561 O O . GLU A 1 70 ? -11.175 2.539 14.249 1.00 97.38 70 GLU A O 1
ATOM 566 N N . VAL A 1 71 ? -12.876 1.060 14.246 1.00 97.38 71 VAL A N 1
ATOM 567 C CA . VAL A 1 71 ? -13.915 1.952 13.730 1.00 97.38 71 VAL A CA 1
ATOM 568 C C . VAL A 1 71 ? -14.938 2.127 14.844 1.00 97.38 71 VAL A C 1
ATOM 570 O O . VAL A 1 71 ? -15.435 1.126 15.364 1.00 97.38 71 VAL A O 1
ATOM 573 N N . SER A 1 72 ? -15.225 3.374 15.215 1.00 91.81 72 SER A N 1
ATOM 574 C CA . SER A 1 72 ? -16.201 3.743 16.245 1.00 91.81 72 SER A CA 1
ATOM 575 C C . SER A 1 72 ? -17.511 4.269 15.674 1.00 91.81 72 SER A C 1
ATOM 577 O O . SER A 1 72 ? -17.525 4.739 14.514 1.00 91.81 72 SER A O 1
#

Radius of gyration: 17.8 Å; chains: 1; bounding box: 37×32×44 Å

Sequence (72 aa):
NLLGFDPNTGEPATWPLRYGMISWSAELKDLKPGHYEFRVRSVDLNGFAQPEPRAYQKAGKNAVEAHRFEVS

pLDDT: mean 83.76, std 12.32, range [53.41, 98.06]

Secondary structure (DSSP, 8-state):
--TTB-TTT--BSSSSPTT----------SPPSEEEEEEE--B-TT--BPPSS-S--SS-S-PPEEEEEEE-